Protein AF-A0A7S7SKM8-F1 (afdb_monomer_lite)

Structure (mmCIF, N/CA/C/O backbone):
data_AF-A0A7S7SKM8-F1
#
_entry.id   AF-A0A7S7SKM8-F1
#
loop_
_atom_site.group_PDB
_atom_site.id
_atom_site.type_symbol
_atom_site.label_atom_i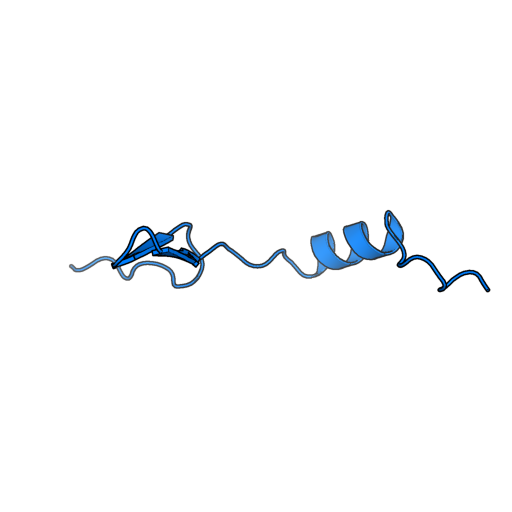d
_atom_site.label_alt_id
_atom_site.label_comp_id
_atom_site.label_asym_id
_atom_site.label_entity_id
_atom_site.label_seq_id
_atom_site.pdbx_PDB_ins_code
_atom_site.Cartn_x
_atom_site.Cartn_y
_atom_site.Cartn_z
_atom_site.occupancy
_atom_site.B_iso_or_equiv
_atom_site.auth_seq_id
_atom_site.auth_comp_id
_atom_site.auth_asym_id
_atom_site.auth_atom_id
_atom_site.pdbx_PDB_model_num
ATOM 1 N N . MET A 1 1 ? -28.331 -12.172 -1.064 1.00 40.25 1 MET A N 1
ATOM 2 C CA . MET A 1 1 ? -27.523 -11.248 -0.240 1.00 40.25 1 MET A CA 1
ATOM 3 C C . MET A 1 1 ? -26.131 -11.209 -0.853 1.00 40.25 1 MET A C 1
ATOM 5 O O . MET A 1 1 ? -25.437 -12.209 -0.761 1.00 40.25 1 MET A O 1
ATOM 9 N N . ALA A 1 2 ? -25.769 -10.154 -1.586 1.00 51.16 2 ALA A N 1
ATOM 10 C CA . ALA A 1 2 ? -24.436 -10.058 -2.186 1.00 51.16 2 ALA A CA 1
ATOM 11 C C . ALA A 1 2 ? -23.439 -9.599 -1.112 1.00 51.16 2 ALA A C 1
ATOM 13 O O . ALA A 1 2 ? -23.602 -8.518 -0.541 1.00 51.16 2 ALA A O 1
ATOM 14 N N . GLU A 1 3 ? -22.444 -10.429 -0.802 1.00 61.53 3 GLU A N 1
ATOM 15 C CA . GLU A 1 3 ? -21.355 -10.051 0.096 1.00 61.53 3 GLU A CA 1
ATOM 16 C C . GLU A 1 3 ? -20.583 -8.870 -0.496 1.00 61.53 3 GLU A C 1
ATOM 18 O O . GLU A 1 3 ? -20.065 -8.921 -1.612 1.00 61.53 3 GLU A O 1
ATOM 23 N N . LYS A 1 4 ? -20.508 -7.777 0.267 1.00 63.31 4 LYS A N 1
ATOM 24 C CA . LYS A 1 4 ? -19.707 -6.609 -0.089 1.00 63.31 4 LYS A CA 1
ATOM 25 C C . LYS A 1 4 ? -18.237 -6.973 0.119 1.00 63.31 4 LYS A C 1
ATOM 27 O O . LYS A 1 4 ? -17.759 -7.012 1.254 1.00 63.31 4 LYS A O 1
ATOM 32 N N . VAL A 1 5 ? -17.534 -7.267 -0.972 1.00 63.19 5 VAL A N 1
ATOM 33 C CA . VAL A 1 5 ? -16.091 -7.534 -0.951 1.00 63.19 5 VAL A CA 1
ATOM 34 C C . VAL A 1 5 ? -15.391 -6.326 -0.326 1.00 63.19 5 VAL A C 1
ATOM 36 O O . VAL A 1 5 ? -15.551 -5.193 -0.775 1.00 63.19 5 VAL A O 1
ATOM 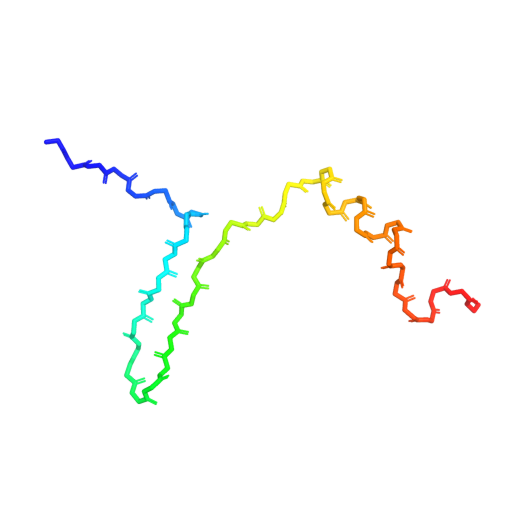39 N N . LYS A 1 6 ? -14.657 -6.548 0.770 1.00 66.81 6 LYS A N 1
ATOM 40 C CA . LYS A 1 6 ? -13.898 -5.485 1.441 1.00 66.81 6 LYS A CA 1
ATOM 41 C C . LYS A 1 6 ? -12.852 -4.936 0.473 1.00 66.81 6 LYS A C 1
ATOM 43 O O . LYS A 1 6 ? -11.940 -5.663 0.102 1.00 66.81 6 LYS A O 1
ATOM 48 N N . GLU A 1 7 ? -12.904 -3.633 0.208 1.00 63.94 7 GLU A N 1
ATOM 49 C CA . GLU A 1 7 ? -12.004 -2.878 -0.690 1.00 63.94 7 GLU A CA 1
ATOM 50 C C . GLU A 1 7 ? -10.496 -3.008 -0.382 1.00 63.94 7 GLU A C 1
ATOM 52 O O . GLU A 1 7 ? -9.651 -2.552 -1.143 1.00 63.94 7 GLU A O 1
ATOM 57 N N . ASN A 1 8 ? -10.136 -3.600 0.758 1.00 68.81 8 ASN A N 1
ATOM 58 C CA . ASN A 1 8 ? -8.758 -3.760 1.214 1.00 68.81 8 ASN A CA 1
ATOM 59 C C . ASN A 1 8 ? -8.385 -5.228 1.475 1.00 68.81 8 ASN A C 1
ATOM 61 O O . ASN A 1 8 ? -7.412 -5.483 2.184 1.00 68.81 8 ASN A O 1
ATOM 65 N N . LEU A 1 9 ? -9.170 -6.191 0.987 1.00 75.69 9 LEU A N 1
ATOM 66 C CA . LEU A 1 9 ? -8.799 -7.605 1.030 1.00 75.69 9 LEU A CA 1
ATOM 67 C C . LEU A 1 9 ? -7.870 -7.935 -0.150 1.00 75.69 9 LEU A C 1
ATOM 69 O O . LEU A 1 9 ?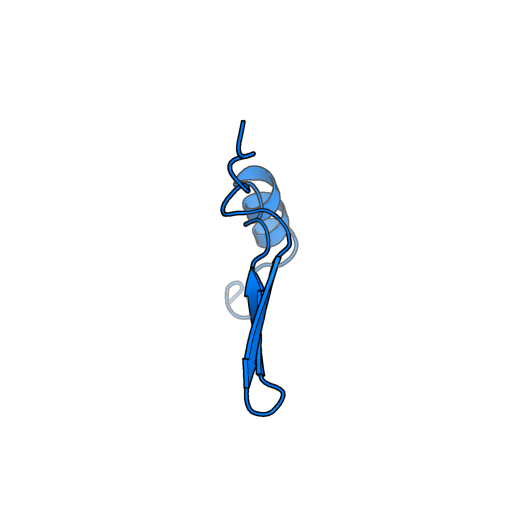 -7.757 -7.154 -1.087 1.00 75.69 9 LEU A O 1
ATOM 73 N N . TYR A 1 10 ? -7.143 -9.049 -0.073 1.00 81.75 10 TYR A N 1
ATOM 74 C CA . TYR A 1 10 ? -6.259 -9.473 -1.158 1.00 81.75 10 TYR A CA 1
ATOM 75 C C . TYR 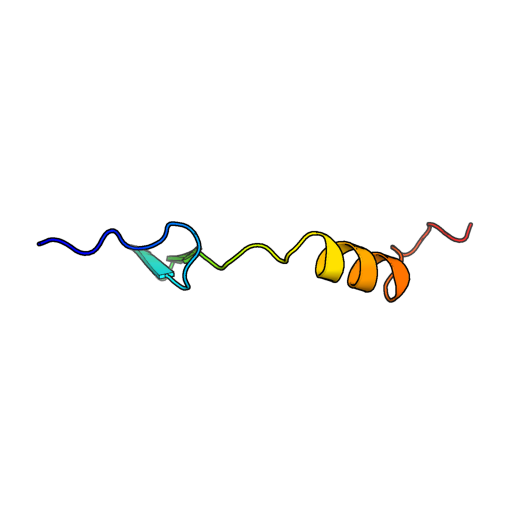A 1 10 ? -7.071 -9.746 -2.428 1.00 81.75 10 TYR A C 1
ATOM 77 O O . TYR A 1 10 ? -7.900 -10.654 -2.430 1.00 81.75 10 TYR A O 1
ATOM 85 N N . GLN A 1 11 ? -6.821 -8.975 -3.486 1.00 84.44 11 GLN A N 1
ATOM 86 C CA . GLN A 1 11 ? -7.504 -9.108 -4.773 1.00 84.44 11 GLN A CA 1
ATOM 87 C C . GLN A 1 11 ? -6.512 -8.900 -5.919 1.00 84.44 11 GLN A C 1
ATOM 89 O O . GLN A 1 11 ? -5.492 -8.222 -5.762 1.00 84.44 11 GLN A O 1
ATOM 94 N N . ALA A 1 12 ? -6.800 -9.506 -7.066 1.00 86.25 12 ALA A N 1
ATOM 95 C CA . ALA A 1 12 ? -6.016 -9.346 -8.279 1.00 86.25 12 ALA A CA 1
ATOM 96 C C . ALA A 1 12 ? -6.960 -9.156 -9.468 1.00 86.25 12 ALA A C 1
ATOM 98 O O . ALA A 1 12 ? -7.835 -9.987 -9.700 1.00 86.25 12 ALA A O 1
ATOM 99 N N . GLU A 1 13 ? -6.773 -8.072 -10.211 1.00 87.25 13 GLU A N 1
ATOM 100 C CA . GLU A 1 13 ? -7.530 -7.753 -11.422 1.00 87.25 13 GLU A CA 1
ATOM 101 C C . GLU A 1 13 ? -6.589 -7.811 -12.626 1.00 87.25 13 GLU A C 1
ATOM 103 O O . GLU A 1 13 ? -5.541 -7.162 -12.638 1.00 87.25 13 GLU A O 1
ATOM 108 N N . TYR A 1 14 ? -6.938 -8.621 -13.625 1.00 90.88 14 TYR A N 1
ATOM 109 C CA . TYR A 1 14 ? -6.163 -8.739 -14.856 1.00 90.88 14 TYR A CA 1
ATOM 110 C C . TYR A 1 14 ? -6.543 -7.615 -15.825 1.00 90.88 14 TYR A C 1
ATOM 112 O O . TYR A 1 14 ? -7.704 -7.499 -16.208 1.00 90.88 14 TYR A O 1
ATOM 120 N N . LEU A 1 15 ? -5.563 -6.807 -16.235 1.00 86.94 15 LEU A N 1
ATOM 121 C CA . LEU A 1 15 ? -5.762 -5.691 -17.171 1.00 86.94 15 LEU A CA 1
ATOM 122 C C . LEU A 1 15 ? -5.489 -6.064 -18.638 1.00 86.94 15 LEU A C 1
ATOM 124 O O . LEU A 1 15 ? -5.748 -5.256 -19.525 1.00 86.94 15 LEU A O 1
ATOM 128 N N . GLY A 1 16 ? -4.948 -7.259 -18.904 1.00 88.62 16 GLY A N 1
ATOM 129 C CA . GLY A 1 16 ? -4.430 -7.640 -20.222 1.00 88.62 16 GLY A CA 1
ATOM 130 C C . GLY A 1 16 ? -2.899 -7.640 -20.283 1.00 88.62 16 GLY A C 1
ATOM 131 O O . GLY A 1 16 ? -2.231 -7.193 -19.353 1.00 88.62 16 GLY A O 1
ATOM 132 N N . SER A 1 17 ? -2.348 -8.205 -21.365 1.00 88.81 17 SER A N 1
ATOM 133 C CA . SER A 1 17 ? -0.902 -8.255 -21.669 1.00 88.81 17 SER A CA 1
ATOM 134 C C . SER A 1 17 ? 0.012 -8.758 -20.535 1.00 88.81 17 SER A C 1
ATOM 136 O O . SER A 1 17 ? 1.156 -8.327 -20.419 1.00 88.81 17 SER A O 1
ATOM 138 N N . GLY A 1 18 ? -0.478 -9.662 -19.678 1.00 88.81 18 GLY A N 1
ATOM 139 C CA . GLY A 1 18 ? 0.274 -10.158 -18.513 1.00 88.81 18 GLY A CA 1
ATOM 140 C C . GLY A 1 18 ? 0.321 -9.196 -17.314 1.00 88.81 18 GLY A C 1
ATOM 141 O O . GLY A 1 18 ? 1.038 -9.456 -16.350 1.00 88.81 18 GLY A O 1
ATOM 142 N N . THR A 1 19 ? -0.441 -8.101 -17.347 1.00 92.44 19 THR A N 1
ATOM 143 C CA . THR A 1 19 ? -0.460 -7.062 -16.309 1.00 92.44 19 THR A CA 1
ATOM 144 C C . THR A 1 19 ? -1.590 -7.291 -15.305 1.00 92.44 19 THR A C 1
ATOM 146 O O . THR A 1 19 ? -2.743 -7.494 -15.688 1.00 92.44 19 THR A O 1
ATOM 149 N N . PHE A 1 20 ? -1.276 -7.200 -14.008 1.00 90.19 20 PHE A N 1
ATOM 150 C CA . PHE A 1 20 ? -2.235 -7.377 -12.913 1.00 90.19 20 PHE A CA 1
ATOM 151 C C . PHE A 1 20 ? -2.216 -6.184 -11.949 1.00 90.19 20 PHE A C 1
ATOM 153 O O . PHE A 1 20 ? -1.146 -5.759 -11.505 1.00 90.19 20 PHE A O 1
ATOM 160 N N . ILE A 1 21 ? -3.392 -5.689 -11.554 1.00 88.81 21 ILE A N 1
ATOM 161 C CA . ILE A 1 21 ? -3.545 -4.807 -10.391 1.00 88.81 21 ILE A CA 1
ATOM 162 C C . ILE A 1 21 ? -3.759 -5.689 -9.167 1.00 88.81 21 ILE A C 1
ATOM 164 O O . ILE A 1 21 ? -4.788 -6.346 -9.039 1.00 88.81 21 ILE A O 1
ATOM 168 N N . ILE A 1 22 ? -2.797 -5.683 -8.245 1.00 88.00 22 ILE A N 1
ATOM 169 C CA . ILE A 1 22 ? -2.900 -6.410 -6.977 1.00 88.00 22 ILE A CA 1
ATOM 170 C C . ILE A 1 22 ? -3.290 -5.422 -5.882 1.00 88.00 22 ILE A C 1
ATOM 172 O O . ILE A 1 22 ? -2.489 -4.558 -5.506 1.00 88.00 22 ILE A O 1
ATOM 176 N N . THR A 1 23 ? -4.484 -5.572 -5.317 1.00 86.75 23 THR A N 1
ATOM 177 C CA . THR 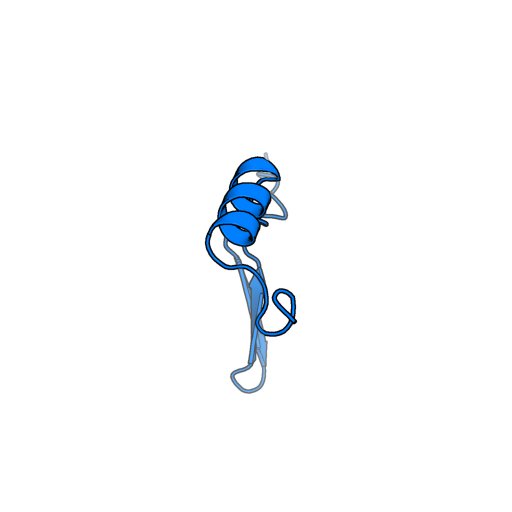A 1 23 ? -4.859 -4.842 -4.106 1.00 86.75 23 THR A CA 1
ATOM 178 C C . THR A 1 23 ? -4.515 -5.679 -2.879 1.00 86.75 23 THR A C 1
ATOM 180 O O . THR A 1 23 ? -4.640 -6.904 -2.835 1.00 86.75 23 THR A O 1
ATOM 183 N N . LYS A 1 24 ? -3.982 -5.002 -1.866 1.00 86.00 24 LYS A N 1
ATOM 184 C CA . LYS A 1 24 ? -3.597 -5.612 -0.596 1.00 86.00 24 LYS A CA 1
ATOM 185 C C . LYS A 1 24 ? -3.896 -4.644 0.537 1.00 86.00 24 LYS A C 1
ATOM 187 O O . LYS A 1 24 ? -3.754 -3.430 0.344 1.00 86.00 24 LYS A O 1
ATOM 192 N N . PRO A 1 25 ? -4.235 -5.147 1.732 1.00 87.19 25 PRO A N 1
ATOM 193 C CA . PRO A 1 25 ? -4.513 -4.288 2.867 1.00 87.19 25 PRO A CA 1
ATOM 194 C C . PRO A 1 25 ? -3.308 -3.406 3.188 1.00 87.19 25 PRO A C 1
ATOM 196 O O . PRO A 1 25 ? -2.170 -3.874 3.324 1.00 87.19 25 PRO A O 1
ATOM 199 N N . LYS A 1 26 ? -3.562 -2.109 3.374 1.00 86.94 26 LYS A N 1
ATOM 200 C CA . LYS A 1 26 ? -2.556 -1.207 3.936 1.00 86.94 26 LYS A CA 1
ATOM 201 C C . LYS A 1 26 ? -2.216 -1.654 5.359 1.00 86.94 26 LYS A C 1
ATOM 203 O O . LYS A 1 26 ? -3.079 -2.053 6.140 1.00 86.94 26 LYS A O 1
ATOM 208 N N . ARG A 1 27 ? -0.935 -1.556 5.726 1.00 88.88 27 ARG A N 1
ATOM 209 C CA . ARG A 1 27 ? -0.485 -1.843 7.097 1.00 88.88 27 ARG A CA 1
ATOM 210 C C . ARG A 1 27 ? -1.167 -0.889 8.082 1.00 88.88 27 ARG A C 1
ATOM 212 O O . ARG A 1 27 ? -1.293 0.303 7.816 1.00 88.88 27 ARG A O 1
ATOM 219 N N . THR A 1 28 ? -1.532 -1.397 9.256 1.00 91.56 28 THR A N 1
ATOM 220 C CA . THR A 1 28 ? -2.079 -0.563 10.337 1.00 91.56 28 THR A CA 1
ATOM 221 C C . THR A 1 28 ? -1.064 0.492 10.794 1.00 91.56 28 THR A C 1
ATOM 223 O O . THR A 1 28 ? 0.150 0.268 10.735 1.00 91.56 28 THR A O 1
ATOM 226 N N . LYS A 1 29 ? -1.545 1.631 11.320 1.00 93.56 29 LYS A N 1
ATOM 227 C CA . LYS A 1 29 ? -0.693 2.743 11.800 1.00 93.56 29 LYS A CA 1
ATOM 228 C C . LYS A 1 29 ? 0.400 2.271 12.772 1.00 93.56 29 LYS A C 1
ATOM 230 O O . LYS A 1 29 ? 1.557 2.665 12.646 1.00 93.56 29 LYS A O 1
ATOM 235 N N . ARG A 1 30 ? 0.057 1.355 13.688 1.00 94.88 30 ARG A N 1
ATOM 236 C CA . ARG A 1 30 ? 0.996 0.758 14.655 1.00 94.88 30 ARG A CA 1
ATOM 237 C C . ARG A 1 30 ? 2.139 0.004 13.969 1.00 94.88 30 ARG A C 1
ATOM 239 O O . ARG A 1 30 ? 3.299 0.197 14.321 1.00 94.88 30 ARG A O 1
ATOM 246 N N . LYS A 1 31 ? 1.821 -0.841 12.983 1.00 92.19 31 LYS A N 1
ATOM 247 C CA . LYS A 1 31 ? 2.823 -1.628 12.248 1.00 92.19 31 LYS A CA 1
ATOM 248 C C . LYS A 1 31 ? 3.675 -0.750 11.332 1.00 92.19 31 LYS A C 1
ATOM 250 O O . LYS A 1 31 ? 4.875 -0.986 11.235 1.00 92.19 31 LYS A O 1
ATOM 255 N N . LEU A 1 32 ? 3.095 0.292 10.731 1.00 91.94 32 LEU A N 1
ATOM 256 C CA . LEU A 1 32 ? 3.853 1.298 9.977 1.00 91.94 32 LEU A CA 1
ATOM 257 C C . LEU A 1 32 ? 4.863 2.039 10.859 1.00 91.94 32 LEU A C 1
ATOM 259 O O . LEU A 1 32 ? 6.018 2.176 10.463 1.00 91.94 32 LEU A O 1
ATOM 263 N N . ARG A 1 33 ? 4.465 2.462 12.066 1.00 92.19 33 ARG A N 1
ATOM 264 C CA . ARG A 1 33 ? 5.385 3.078 13.037 1.00 92.19 33 ARG A CA 1
ATOM 265 C C . ARG A 1 33 ? 6.524 2.126 13.404 1.00 92.19 33 ARG A C 1
ATOM 267 O O . ARG A 1 33 ? 7.680 2.526 13.348 1.00 92.19 33 ARG A O 1
ATOM 274 N N . GLN A 1 34 ? 6.207 0.872 13.735 1.00 93.25 34 GLN A N 1
ATOM 275 C CA . GLN A 1 34 ? 7.218 -0.129 14.089 1.00 93.25 34 GLN A CA 1
ATOM 276 C C . GLN A 1 34 ? 8.229 -0.352 12.953 1.00 93.25 34 GLN A C 1
ATOM 278 O O . GLN A 1 34 ? 9.424 -0.434 13.218 1.00 93.25 34 GLN A O 1
ATOM 283 N N . LEU A 1 35 ? 7.762 -0.412 11.701 1.00 90.69 35 LEU A N 1
ATOM 284 C CA . LEU A 1 35 ? 8.628 -0.543 10.530 1.00 90.69 35 LEU A CA 1
ATOM 285 C C . LEU A 1 35 ? 9.566 0.662 10.384 1.00 90.69 35 LEU A C 1
ATOM 287 O O . LEU A 1 35 ? 10.762 0.465 10.246 1.00 90.69 35 LEU A O 1
ATOM 291 N N . ARG A 1 36 ? 9.045 1.893 10.471 1.00 89.44 36 ARG A N 1
ATOM 292 C CA . ARG A 1 36 ? 9.855 3.122 10.347 1.00 89.44 36 ARG A CA 1
ATOM 293 C C . ARG A 1 36 ? 10.922 3.249 11.436 1.00 89.44 36 ARG A C 1
ATOM 295 O O . ARG A 1 36 ? 12.000 3.754 11.165 1.00 89.44 36 ARG A O 1
ATOM 302 N N . LEU A 1 37 ? 10.624 2.786 12.653 1.00 88.31 37 LEU A N 1
ATOM 303 C CA . LEU A 1 37 ? 11.590 2.771 13.757 1.00 88.31 37 LEU A CA 1
ATOM 304 C C . LEU A 1 37 ? 12.685 1.714 13.557 1.00 88.31 37 LEU A C 1
ATOM 306 O O . LEU A 1 37 ? 13.845 1.981 13.852 1.00 88.31 37 LEU A O 1
ATOM 310 N N . LYS A 1 38 ? 12.326 0.519 13.064 1.00 88.25 38 LYS A N 1
ATOM 311 C CA . LYS A 1 38 ? 13.283 -0.573 12.808 1.00 88.25 38 LYS A CA 1
ATOM 312 C C . LYS A 1 38 ? 14.122 -0.350 11.551 1.00 88.25 38 LYS A C 1
ATOM 314 O O . LYS A 1 38 ? 15.278 -0.753 11.509 1.00 88.25 38 LYS A O 1
ATOM 319 N N . SER A 1 39 ? 13.529 0.268 10.539 1.00 84.81 39 SER A N 1
ATOM 320 C CA . SER A 1 39 ? 14.110 0.485 9.217 1.00 84.81 39 SER A CA 1
ATOM 321 C C . SER A 1 39 ? 14.014 1.974 8.866 1.00 84.81 39 SER A C 1
ATOM 323 O O . SER A 1 39 ? 13.197 2.349 8.021 1.00 84.81 39 SER A O 1
ATOM 325 N N . PRO A 1 40 ? 14.780 2.844 9.553 1.00 80.44 40 PRO A N 1
ATOM 326 C CA . PRO A 1 40 ? 14.857 4.253 9.189 1.00 80.44 40 PRO A CA 1
ATOM 327 C C . PRO A 1 40 ? 15.442 4.392 7.778 1.00 80.44 40 PRO A C 1
ATOM 329 O O . PRO A 1 40 ? 16.300 3.602 7.381 1.00 80.44 40 PRO A O 1
ATOM 332 N N . ASN A 1 41 ? 14.979 5.388 7.018 1.00 79.69 41 ASN A N 1
ATOM 333 C CA . ASN A 1 41 ? 15.478 5.612 5.664 1.00 79.69 41 ASN A CA 1
ATOM 334 C C . ASN A 1 41 ? 16.981 5.924 5.707 1.00 79.69 41 ASN A C 1
ATOM 336 O O . ASN A 1 41 ? 17.459 6.675 6.565 1.00 79.69 41 ASN A O 1
ATOM 340 N N . THR A 1 42 ? 17.728 5.347 4.770 1.00 76.38 42 THR A N 1
ATOM 341 C CA . THR A 1 42 ? 19.147 5.651 4.579 1.00 76.38 42 THR A CA 1
ATOM 342 C C . THR A 1 42 ? 19.306 7.152 4.299 1.00 76.38 42 THR A C 1
ATOM 344 O O . THR A 1 42 ? 18.535 7.736 3.545 1.00 76.38 42 THR A O 1
ATOM 347 N N . GLY A 1 43 ? 20.258 7.807 4.972 1.00 75.50 43 GLY A N 1
ATOM 348 C CA . GLY A 1 43 ? 20.466 9.261 4.877 1.00 75.50 43 GLY A CA 1
ATOM 349 C C . GLY A 1 43 ? 19.787 10.111 5.960 1.00 75.50 43 GLY A C 1
ATOM 350 O O . GLY A 1 43 ? 20.140 11.272 6.092 1.00 75.50 43 GLY A O 1
ATOM 351 N N . MET A 1 44 ? 18.905 9.549 6.799 1.00 70.19 44 MET A N 1
ATOM 352 C CA . MET A 1 44 ? 18.339 10.266 7.963 1.00 70.19 44 MET A CA 1
ATOM 353 C C . MET A 1 44 ? 19.301 10.387 9.162 1.00 70.19 44 MET A C 1
ATOM 355 O O . MET A 1 44 ? 18.976 11.046 10.141 1.00 70.19 44 MET A O 1
ATOM 359 N N . ARG A 1 45 ? 20.449 9.696 9.119 1.00 66.81 45 ARG A N 1
ATOM 360 C CA . ARG A 1 45 ? 21.498 9.701 10.159 1.00 66.81 45 ARG A CA 1
ATOM 361 C C . ARG A 1 45 ? 22.741 10.496 9.726 1.00 66.81 45 ARG A C 1
ATOM 363 O O . ARG A 1 45 ? 23.850 10.098 10.071 1.00 66.81 45 ARG A O 1
ATOM 370 N N . LYS A 1 46 ? 22.565 11.514 8.886 1.00 57.12 46 LYS A N 1
ATOM 371 C CA . LYS A 1 46 ? 23.619 12.472 8.544 1.00 57.12 46 LYS A CA 1
ATOM 372 C C . LYS A 1 46 ? 23.371 13.775 9.278 1.00 57.12 46 LYS A C 1
ATOM 374 O O . LYS A 1 46 ? 22.179 14.130 9.397 1.00 57.12 46 LYS A O 1
#

Foldseek 3Di:
DDDDPPQAPFDWDDPDPPDIDTHHHDDDPVVVVVCCVVCPDPPPVD

Sequence (46 aa):
MAEKVKENLYQAEYLGSGTFIITKPKRTKRKLRQLRLKSPNTGMRK

Secondary structure (DSSP, 8-state):
------TTS-EEEEEETTEEEEE-PPPPHHHHHHHHHHSPPTTTT-

Organism: Paludibaculum fermentans (NCBI:txid1473598)

pLDDT: mean 81.11, std 12.64, range [40.25, 94.88]

Radius of gyration: 16.92 Å; chains: 1; bounding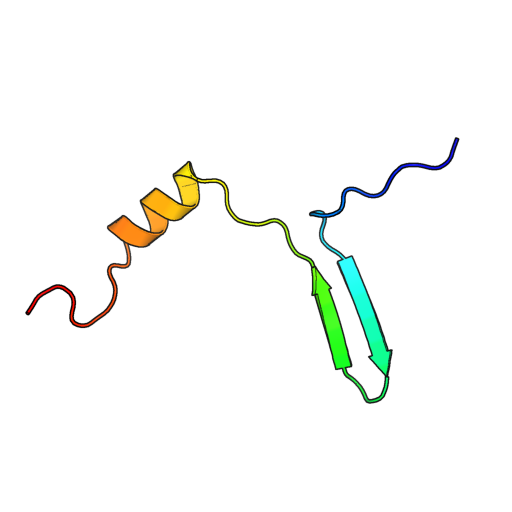 box: 51×24×36 Å